Protein AF-A0A968GLJ9-F1 (afdb_monomer_lite)

Foldseek 3Di:
DDPVVVVVVVVVQVCQQQLVVADQVLLQVLQQVVQCVLFVPPQQAKHQPADPFGFPDWDRGGFFIKTKTKIATGDDPDRDPVRIDIWIWTQGSVRDIDGDDGD

Radius of gyration: 17.45 Å; chains: 1; bounding box: 43×20×57 Å

Secondary structure (DSSP, 8-state):
--HHHHHHHHHHHHHHHH-TT--HHHHHHHHHHHHHHHHTT-TT-EES-STT-EEEEEEEETTEEEEEEEEEESS-SSSSTTS-EEEEEEEETTS-EES----

Sequence (103 aa):
MDKKWIYAIIIIIGLLAWSPWLTQTFAKNRTVAEFNKSWEYVADGCGTYCNGCGAISSRRVPFGFLVTLEYGCGMIPEDTPEYHERGIAFISIFGTVHGLPKP

pLDDT: mean 93.5, std 5.16, range [64.31, 98.38]

Structure (mmCIF, N/CA/C/O backbone):
data_AF-A0A968GLJ9-F1
#
_entry.id   AF-A0A968GLJ9-F1
#
loop_
_atom_site.group_PDB
_atom_site.id
_atom_site.type_symbol
_atom_site.label_atom_id
_atom_site.label_alt_id
_atom_site.label_comp_id
_atom_site.label_asym_id
_atom_site.label_entity_id
_atom_site.label_seq_id
_atom_site.pdbx_PDB_ins_code
_atom_site.Cartn_x
_atom_site.Cartn_y
_atom_site.Cartn_z
_atom_site.occupancy
_atom_site.B_iso_or_equiv
_atom_site.auth_seq_id
_atom_site.auth_comp_id
_atom_site.auth_asym_id
_atom_site.auth_atom_id
_atom_site.pdbx_PDB_model_num
ATOM 1 N N . MET A 1 1 ? -19.636 -7.461 34.126 1.00 64.31 1 MET A N 1
ATOM 2 C CA . MET A 1 1 ? -19.110 -6.409 33.231 1.00 64.31 1 MET A CA 1
ATOM 3 C C . MET A 1 1 ? -20.238 -5.426 32.976 1.00 64.31 1 MET A C 1
ATOM 5 O O . MET A 1 1 ? -21.263 -5.842 32.447 1.00 64.31 1 MET A O 1
ATOM 9 N N . ASP A 1 2 ? -20.122 -4.180 33.439 1.00 88.94 2 ASP A N 1
ATOM 10 C CA . ASP A 1 2 ? -21.221 -3.214 33.322 1.00 88.94 2 ASP A CA 1
ATOM 11 C C . ASP A 1 2 ? -21.573 -2.944 31.859 1.00 88.94 2 ASP A C 1
ATOM 13 O O . ASP A 1 2 ? -20.690 -2.867 31.004 1.00 88.94 2 ASP A O 1
ATOM 17 N N . LYS A 1 3 ? -22.861 -2.723 31.569 1.00 90.25 3 LYS A N 1
ATOM 18 C CA . LYS A 1 3 ? -23.347 -2.410 30.210 1.00 90.25 3 LYS A CA 1
ATOM 19 C C . LYS A 1 3 ? -22.584 -1.244 29.560 1.00 90.25 3 LYS A C 1
ATOM 21 O O . LYS A 1 3 ? -22.397 -1.237 28.350 1.00 90.25 3 LYS A O 1
ATOM 26 N N . LYS A 1 4 ? -22.082 -0.297 30.363 1.00 92.56 4 LYS A N 1
ATOM 27 C CA . LYS A 1 4 ? -21.248 0.830 29.910 1.00 92.56 4 LYS A CA 1
ATOM 28 C C . LYS A 1 4 ? -19.956 0.375 29.218 1.00 92.56 4 LYS A C 1
ATOM 30 O O . LYS A 1 4 ? -19.595 0.939 28.191 1.00 92.56 4 LYS A O 1
ATOM 35 N N . TRP A 1 5 ? -19.305 -0.672 29.727 1.00 94.31 5 TRP A N 1
ATOM 36 C CA . TRP A 1 5 ? -18.094 -1.234 29.121 1.00 94.31 5 TRP A CA 1
ATOM 37 C C . TRP A 1 5 ? -18.383 -1.922 27.791 1.00 94.31 5 TRP A C 1
ATOM 39 O O . TRP A 1 5 ? -17.607 -1.783 26.853 1.00 94.31 5 TRP A O 1
ATOM 49 N N . ILE A 1 6 ? -19.527 -2.601 27.680 1.00 94.12 6 ILE A N 1
ATOM 50 C CA . ILE A 1 6 ? -19.955 -3.229 26.424 1.00 94.12 6 ILE A CA 1
ATOM 51 C C . ILE A 1 6 ? -20.128 -2.165 25.333 1.00 94.12 6 ILE A C 1
ATOM 53 O O . ILE A 1 6 ? -19.581 -2.315 24.243 1.00 94.12 6 ILE A O 1
ATOM 57 N N . TYR A 1 7 ? -20.817 -1.059 25.633 1.00 96.00 7 TYR A N 1
ATOM 58 C CA . TYR A 1 7 ? -20.973 0.035 24.669 1.00 96.00 7 TYR A CA 1
ATOM 59 C C . TYR A 1 7 ? -19.635 0.675 24.290 1.00 96.00 7 TYR A C 1
ATOM 61 O O . TYR A 1 7 ? -19.392 0.909 23.109 1.00 96.00 7 TYR A O 1
ATOM 69 N N . ALA A 1 8 ? -18.743 0.900 25.259 1.00 95.94 8 ALA A N 1
ATOM 70 C CA . ALA A 1 8 ? -17.413 1.436 24.981 1.00 95.94 8 ALA A CA 1
ATOM 71 C C . ALA A 1 8 ? -16.613 0.527 24.030 1.00 95.94 8 ALA A C 1
ATOM 73 O O . ALA A 1 8 ? -16.037 1.011 23.057 1.00 95.94 8 ALA A O 1
ATOM 74 N N . ILE A 1 9 ? -16.635 -0.791 24.256 1.00 96.00 9 ILE A N 1
ATOM 75 C CA . ILE A 1 9 ? -15.952 -1.771 23.400 1.00 96.00 9 ILE A CA 1
ATOM 76 C C . ILE A 1 9 ? -16.522 -1.754 21.978 1.00 96.00 9 ILE A C 1
ATOM 78 O O . ILE A 1 9 ? -15.756 -1.729 21.017 1.00 96.00 9 ILE A O 1
ATOM 82 N N . ILE A 1 10 ? -17.849 -1.713 21.826 1.00 96.19 10 ILE A N 1
ATOM 83 C CA . ILE A 1 10 ? -18.498 -1.667 20.506 1.00 96.19 10 ILE A CA 1
ATOM 84 C C . ILE A 1 10 ? -18.084 -0.408 19.734 1.00 96.19 10 ILE A C 1
ATOM 86 O O . ILE A 1 10 ? -17.755 -0.496 18.551 1.00 96.19 10 ILE A O 1
ATOM 90 N N . ILE A 1 11 ? -18.046 0.752 20.398 1.00 95.88 11 ILE A N 1
ATOM 91 C CA . ILE A 1 11 ? -17.624 2.015 19.774 1.00 95.88 11 ILE A CA 1
ATOM 92 C C . ILE A 1 11 ? -16.159 1.935 19.334 1.00 95.88 11 ILE A C 1
ATOM 94 O O . ILE A 1 11 ? -15.840 2.310 18.206 1.00 95.88 11 ILE A O 1
ATOM 98 N N . ILE A 1 12 ? -15.274 1.408 20.186 1.00 95.75 12 ILE A N 1
ATOM 99 C CA . ILE A 1 12 ? -13.853 1.242 19.856 1.00 95.75 12 ILE A CA 1
ATOM 100 C C . ILE A 1 12 ? -13.688 0.315 18.649 1.00 95.75 12 ILE A C 1
ATOM 102 O O . ILE A 1 12 ? -12.997 0.676 17.701 1.00 95.75 12 ILE A O 1
ATOM 106 N N . ILE A 1 13 ? -14.359 -0.839 18.633 1.00 95.69 13 ILE A N 1
ATOM 107 C CA . ILE A 1 13 ? -14.301 -1.772 17.499 1.00 95.69 13 ILE A CA 1
ATOM 108 C C . ILE A 1 13 ? -14.818 -1.105 16.222 1.00 95.69 13 ILE A C 1
ATOM 110 O O . ILE A 1 13 ? -14.202 -1.261 15.172 1.00 95.69 13 ILE A O 1
ATOM 114 N N . GLY A 1 14 ? -15.897 -0.322 16.302 1.00 96.12 14 GLY A N 1
ATOM 115 C CA . GLY A 1 14 ? -16.418 0.435 15.163 1.00 96.12 14 GLY A CA 1
ATOM 116 C C . GLY A 1 14 ? -15.412 1.451 14.612 1.00 96.12 14 GLY A C 1
ATOM 117 O O . GLY A 1 14 ? -15.197 1.514 13.401 1.00 96.12 14 GLY A O 1
ATOM 118 N N . LEU A 1 15 ? -14.741 2.202 15.492 1.00 95.12 15 LEU A N 1
ATOM 119 C CA . LEU A 1 15 ? -13.697 3.157 15.104 1.00 95.12 15 LEU A CA 1
ATOM 120 C C . LEU A 1 15 ? -12.487 2.461 14.474 1.00 95.12 15 LEU A C 1
ATOM 122 O O . LEU A 1 15 ? -11.978 2.934 13.458 1.00 95.12 15 LEU A O 1
ATOM 126 N N . LEU A 1 16 ? -12.054 1.330 15.037 1.00 94.62 16 LEU A N 1
ATOM 127 C CA . LEU A 1 16 ? -10.968 0.524 14.479 1.00 94.62 16 LEU A CA 1
ATOM 128 C C . LEU A 1 16 ? -11.352 -0.054 13.111 1.00 94.62 16 LEU A C 1
ATOM 130 O O . LEU A 1 16 ? -10.581 0.054 12.163 1.00 94.62 16 LEU A O 1
ATOM 134 N N . ALA A 1 17 ? -12.552 -0.617 12.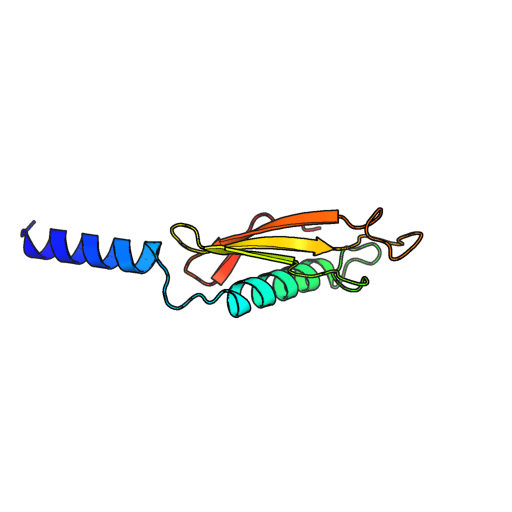979 1.00 94.69 17 ALA A N 1
ATOM 135 C CA . ALA A 1 17 ? -13.023 -1.203 11.730 1.00 94.69 17 ALA A CA 1
ATOM 136 C C . ALA A 1 17 ? -13.122 -0.162 10.606 1.00 94.69 17 ALA A C 1
ATOM 138 O O . ALA A 1 17 ? -12.790 -0.471 9.464 1.00 94.69 17 ALA A O 1
ATOM 139 N N . TRP A 1 18 ? -13.542 1.070 10.916 1.00 94.19 18 TRP A N 1
ATOM 140 C CA . TRP A 1 18 ? -13.612 2.149 9.929 1.00 94.19 18 TRP A CA 1
ATOM 141 C C . TRP A 1 18 ? -12.252 2.796 9.641 1.00 94.19 18 TRP A C 1
ATOM 143 O O . TRP A 1 18 ? -12.010 3.243 8.518 1.00 94.19 18 TRP A O 1
ATOM 153 N N . SER A 1 19 ? -11.353 2.830 10.629 1.00 93.44 19 SER A N 1
ATOM 154 C CA . SER A 1 19 ? -10.014 3.431 10.545 1.00 93.44 19 SER A CA 1
ATOM 155 C C . SER A 1 19 ? -10.016 4.847 9.935 1.00 93.44 19 SER A C 1
ATOM 157 O O . SER A 1 19 ? -9.401 5.083 8.895 1.00 93.44 19 SER A O 1
ATOM 159 N N . PRO A 1 20 ? -10.728 5.824 10.535 1.00 92.56 20 PRO A N 1
ATOM 160 C CA . PRO A 1 20 ? -10.938 7.150 9.941 1.00 92.56 20 PRO A CA 1
ATOM 161 C C . PRO A 1 20 ? -9.649 7.926 9.642 1.00 92.56 20 PRO A C 1
ATOM 163 O O . PRO A 1 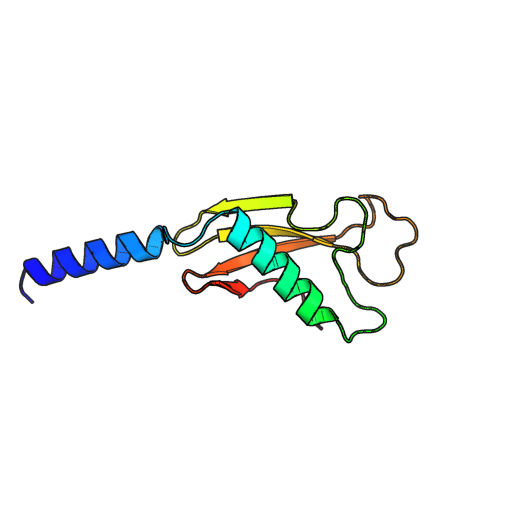20 ? -9.655 8.785 8.764 1.00 92.56 20 PRO A O 1
ATOM 166 N N . TRP A 1 21 ? -8.549 7.615 10.329 1.00 93.56 21 TRP A N 1
ATOM 167 C CA . TRP A 1 21 ? -7.237 8.222 10.092 1.00 93.56 21 TRP A CA 1
ATOM 168 C C . TRP A 1 21 ? -6.530 7.700 8.828 1.00 93.56 21 TRP A C 1
ATOM 170 O O . TRP A 1 21 ? -5.576 8.326 8.371 1.00 93.56 21 TRP A O 1
ATOM 180 N N . LEU A 1 22 ? -6.979 6.588 8.233 1.00 95.06 22 LEU A N 1
ATOM 181 C CA . LEU A 1 22 ? -6.442 6.078 6.969 1.00 95.06 22 LEU A CA 1
ATOM 182 C C . LEU A 1 22 ? -7.199 6.674 5.781 1.00 95.06 22 LEU A C 1
ATOM 184 O O . LEU A 1 22 ? -8.377 6.383 5.546 1.00 95.06 22 LEU A O 1
ATOM 188 N N . THR A 1 23 ? -6.506 7.491 4.992 1.00 96.06 23 THR A N 1
ATOM 189 C CA . THR A 1 23 ? -7.030 8.049 3.740 1.00 96.06 23 THR A CA 1
ATOM 190 C C . THR A 1 23 ? -6.640 7.182 2.542 1.00 96.06 23 THR A C 1
ATOM 192 O O . THR A 1 23 ? -5.661 6.435 2.590 1.00 96.06 23 THR A O 1
ATOM 195 N N . GLN A 1 24 ? -7.386 7.298 1.436 1.00 96.12 24 GLN A N 1
ATOM 196 C CA . GLN A 1 24 ? -7.049 6.608 0.183 1.00 96.12 24 GLN A CA 1
ATOM 197 C C . GLN A 1 24 ? -5.645 6.986 -0.305 1.00 96.12 24 GLN A C 1
ATOM 199 O O . GLN A 1 24 ? -4.842 6.109 -0.612 1.00 96.12 24 GLN A O 1
ATOM 204 N N . THR A 1 25 ? -5.323 8.282 -0.308 1.00 96.44 25 THR A N 1
ATOM 205 C CA . THR A 1 25 ? -4.006 8.794 -0.711 1.00 96.44 25 THR A CA 1
ATOM 206 C C . THR A 1 25 ? -2.889 8.240 0.166 1.00 96.44 25 THR A C 1
ATOM 208 O O . THR A 1 25 ? -1.867 7.803 -0.355 1.00 96.44 25 THR A O 1
ATOM 211 N N . PHE A 1 26 ? -3.093 8.189 1.488 1.00 96.56 26 PHE A N 1
ATOM 212 C CA . PHE A 1 26 ? -2.122 7.585 2.397 1.00 96.56 26 PHE A CA 1
ATOM 213 C C . PHE A 1 26 ? -1.898 6.105 2.069 1.00 96.56 26 PHE A C 1
ATOM 215 O O . PHE A 1 26 ? -0.753 5.690 1.913 1.00 96.56 26 PHE A O 1
ATOM 222 N N . ALA A 1 27 ? -2.969 5.319 1.909 1.00 97.38 27 ALA A N 1
ATOM 223 C CA . ALA A 1 27 ? -2.865 3.892 1.606 1.00 97.38 27 ALA A CA 1
ATOM 224 C C . ALA A 1 27 ? -2.120 3.637 0.284 1.00 97.38 27 ALA A C 1
ATOM 226 O O . ALA A 1 27 ? -1.226 2.792 0.234 1.00 97.38 27 ALA A O 1
ATOM 227 N N . LYS A 1 28 ? -2.437 4.404 -0.766 1.00 97.88 28 LYS A N 1
ATOM 228 C CA . LYS A 1 28 ? -1.758 4.332 -2.066 1.00 97.88 28 LYS A CA 1
ATOM 229 C C . LYS A 1 28 ? -0.265 4.649 -1.951 1.00 97.88 28 LYS A C 1
ATOM 231 O O . LYS A 1 28 ? 0.561 3.818 -2.319 1.00 97.88 28 LYS A O 1
ATOM 236 N N . ASN A 1 29 ? 0.078 5.801 -1.372 1.00 97.38 29 ASN A N 1
ATOM 237 C CA . ASN A 1 29 ? 1.469 6.241 -1.230 1.00 97.38 29 ASN A CA 1
ATOM 238 C C . ASN A 1 29 ? 2.281 5.276 -0.362 1.00 97.38 29 ASN A C 1
ATOM 240 O O . ASN A 1 29 ? 3.417 4.946 -0.692 1.00 97.38 29 ASN A O 1
ATOM 244 N N . ARG A 1 30 ? 1.683 4.784 0.730 1.00 97.62 30 ARG A N 1
ATOM 245 C CA . ARG A 1 30 ? 2.320 3.823 1.633 1.00 97.62 30 ARG A CA 1
ATOM 246 C C . ARG A 1 30 ? 2.616 2.498 0.935 1.00 97.62 30 ARG A C 1
ATOM 248 O O . ARG A 1 30 ? 3.688 1.944 1.149 1.00 97.62 30 ARG A O 1
ATOM 255 N N . THR A 1 31 ? 1.696 2.025 0.093 1.00 97.81 31 THR A N 1
ATOM 256 C CA . THR A 1 31 ? 1.861 0.791 -0.692 1.00 97.81 31 THR A CA 1
ATOM 257 C C . THR A 1 31 ? 3.027 0.903 -1.665 1.00 97.81 31 THR A C 1
ATOM 259 O O . THR A 1 31 ? 3.903 0.047 -1.654 1.00 97.81 31 THR A O 1
ATOM 262 N N . VAL A 1 32 ? 3.072 1.980 -2.457 1.00 97.81 32 VAL A N 1
ATOM 263 C CA . VAL A 1 32 ? 4.156 2.227 -3.423 1.00 97.81 32 VAL A CA 1
ATOM 264 C C . VAL A 1 32 ? 5.506 2.342 -2.713 1.00 97.81 32 VAL A C 1
ATOM 266 O O . VAL A 1 32 ? 6.473 1.701 -3.115 1.00 97.81 32 VAL A O 1
ATOM 269 N N . ALA A 1 33 ? 5.567 3.119 -1.628 1.00 97.38 33 ALA A N 1
ATOM 270 C CA . ALA A 1 33 ? 6.802 3.332 -0.882 1.00 97.38 33 ALA A CA 1
ATOM 271 C C . ALA A 1 33 ? 7.355 2.032 -0.279 1.00 97.38 33 ALA A C 1
ATOM 273 O O . ALA A 1 33 ? 8.541 1.754 -0.413 1.00 97.38 33 ALA A O 1
ATOM 274 N N . GLU A 1 34 ? 6.509 1.226 0.369 1.00 97.12 34 GLU A N 1
ATOM 275 C CA . GLU A 1 34 ? 6.939 -0.052 0.950 1.00 97.12 34 GLU A CA 1
ATOM 276 C C . GLU A 1 34 ? 7.319 -1.081 -0.119 1.00 97.12 34 GLU A C 1
ATOM 278 O O . GLU A 1 34 ? 8.259 -1.847 0.091 1.00 97.12 34 GLU A O 1
ATOM 283 N N . PHE A 1 35 ? 6.635 -1.086 -1.267 1.00 97.31 35 PHE A N 1
ATOM 284 C CA . PHE A 1 35 ? 6.992 -1.955 -2.385 1.00 97.31 35 PHE A CA 1
ATOM 285 C C . PHE A 1 35 ? 8.379 -1.625 -2.932 1.00 97.31 35 PHE A C 1
ATOM 287 O O . PHE A 1 35 ? 9.265 -2.472 -2.879 1.00 97.31 35 PHE A O 1
ATOM 294 N N . ASN A 1 36 ? 8.596 -0.381 -3.369 1.00 96.56 36 ASN A N 1
ATOM 295 C CA . ASN A 1 36 ? 9.875 0.034 -3.949 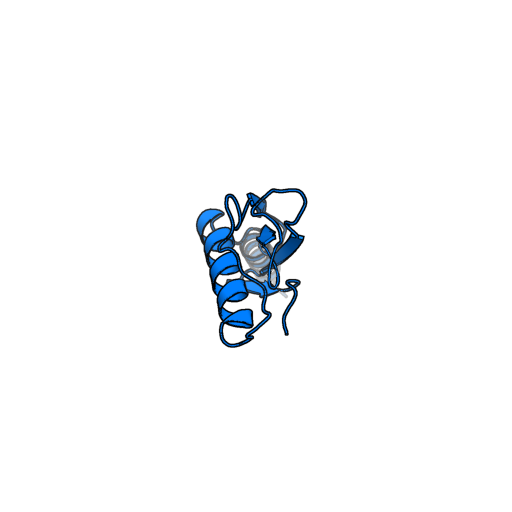1.00 96.56 36 ASN A CA 1
ATOM 296 C C . ASN A 1 36 ? 11.022 -0.126 -2.944 1.00 96.56 36 ASN A C 1
ATOM 298 O O . ASN A 1 36 ? 12.095 -0.593 -3.305 1.00 96.56 36 ASN A O 1
ATOM 302 N N . LYS A 1 37 ? 10.777 0.165 -1.660 1.00 96.00 37 LYS A N 1
ATOM 303 C CA . LYS A 1 37 ? 11.754 -0.072 -0.592 1.00 96.00 37 LYS A CA 1
ATOM 304 C C . LYS A 1 37 ? 12.116 -1.553 -0.432 1.00 96.00 37 LYS A C 1
ATOM 306 O O . LYS A 1 37 ? 13.259 -1.868 -0.124 1.00 96.00 37 LYS A O 1
ATOM 311 N N . SER A 1 38 ? 11.160 -2.466 -0.615 1.00 95.56 38 SER A N 1
ATOM 312 C CA . SER A 1 38 ? 11.416 -3.910 -0.490 1.00 95.56 38 SER A CA 1
ATOM 313 C C . SER A 1 38 ? 12.326 -4.441 -1.604 1.00 95.56 38 SER A C 1
ATOM 315 O O . SER A 1 38 ? 12.992 -5.449 -1.398 1.00 95.56 38 SER A O 1
ATOM 317 N N . TRP A 1 39 ? 12.375 -3.758 -2.750 1.00 95.25 39 TRP A N 1
ATOM 318 C CA . TRP A 1 39 ? 13.130 -4.166 -3.938 1.00 95.25 39 TRP A CA 1
ATOM 319 C C . TRP A 1 39 ? 14.340 -3.267 -4.252 1.00 95.25 39 TRP A C 1
ATOM 321 O O . TRP A 1 39 ? 15.081 -3.562 -5.183 1.00 95.25 39 TRP A O 1
ATOM 331 N N . GLU A 1 40 ? 14.588 -2.217 -3.459 1.00 93.62 40 GLU A N 1
ATOM 332 C CA . GLU A 1 40 ? 15.610 -1.176 -3.698 1.00 93.62 40 GLU A CA 1
ATOM 333 C C . GLU A 1 40 ? 17.022 -1.729 -3.966 1.00 93.62 40 GLU A C 1
ATOM 335 O O . GLU A 1 40 ? 17.778 -1.152 -4.743 1.00 93.62 40 GLU A O 1
ATOM 340 N N . TYR A 1 41 ? 17.373 -2.858 -3.345 1.00 92.75 41 TYR A N 1
ATOM 341 C CA . TYR A 1 41 ? 18.710 -3.458 -3.430 1.00 92.75 41 TYR A CA 1
ATOM 342 C C . TYR A 1 41 ? 18.765 -4.738 -4.277 1.00 92.75 41 TYR A C 1
ATOM 344 O O . TYR A 1 41 ? 19.767 -5.453 -4.243 1.00 92.75 41 TYR A O 1
ATOM 352 N N . VAL A 1 42 ? 17.705 -5.048 -5.027 1.00 92.62 42 VAL A N 1
ATOM 353 C CA . VAL A 1 42 ? 17.629 -6.239 -5.882 1.00 92.62 42 VAL A CA 1
ATOM 354 C C . VAL A 1 42 ? 17.882 -5.828 -7.332 1.00 92.62 42 VAL A C 1
ATOM 356 O O . VAL A 1 42 ? 17.094 -5.091 -7.914 1.00 92.62 42 VAL A O 1
ATOM 359 N N . ALA A 1 43 ? 18.986 -6.305 -7.915 1.00 85.81 43 ALA A N 1
ATOM 360 C CA . ALA A 1 43 ? 19.440 -5.880 -9.245 1.00 85.81 43 ALA A CA 1
ATOM 361 C C . ALA A 1 43 ? 18.450 -6.208 -10.380 1.00 85.81 43 ALA A C 1
ATOM 363 O O . ALA A 1 43 ? 18.271 -5.393 -11.277 1.00 85.81 43 ALA A O 1
ATOM 364 N N . ASP A 1 44 ? 17.798 -7.372 -10.318 1.00 87.44 44 ASP A N 1
ATOM 365 C CA . ASP A 1 44 ? 16.718 -7.789 -11.230 1.00 87.44 44 ASP A CA 1
ATOM 366 C C . ASP A 1 44 ? 15.369 -7.737 -10.491 1.00 87.44 44 ASP A C 1
ATOM 368 O O . ASP A 1 44 ? 14.609 -8.701 -10.423 1.00 87.44 44 ASP A O 1
ATOM 372 N N . GLY A 1 45 ? 15.159 -6.631 -9.775 1.00 90.50 45 GLY A N 1
ATOM 373 C CA . GLY A 1 45 ? 14.030 -6.446 -8.875 1.00 90.50 45 GLY A CA 1
ATOM 374 C C . GLY A 1 45 ? 12.767 -5.937 -9.561 1.00 90.50 45 GLY A C 1
ATOM 375 O O . GLY A 1 45 ? 12.741 -5.633 -10.753 1.00 90.50 45 GLY A O 1
ATOM 376 N N . CYS A 1 46 ? 11.710 -5.807 -8.765 1.00 94.00 46 CYS A N 1
ATOM 377 C CA . CYS A 1 46 ? 10.453 -5.209 -9.191 1.00 94.00 46 CYS A CA 1
ATOM 378 C C . CYS A 1 46 ? 10.332 -3.754 -8.729 1.00 94.00 46 CYS A C 1
ATOM 380 O O . CYS A 1 46 ? 10.840 -3.373 -7.677 1.00 94.00 46 CYS A O 1
ATOM 382 N N . GLY A 1 47 ? 9.616 -2.927 -9.486 1.00 93.81 47 GLY A N 1
ATOM 383 C CA . GLY A 1 47 ? 9.424 -1.523 -9.147 1.00 93.81 47 GLY A CA 1
ATOM 384 C C . GLY A 1 47 ? 8.254 -0.875 -9.871 1.00 93.81 47 GLY A C 1
ATOM 385 O O . GLY A 1 47 ? 7.699 -1.407 -10.829 1.00 93.81 47 GLY A O 1
ATOM 386 N N . THR A 1 48 ? 7.871 0.313 -9.411 1.00 94.38 48 THR A N 1
ATOM 387 C CA . THR A 1 48 ? 6.773 1.093 -10.006 1.00 94.38 48 THR A CA 1
ATOM 388 C C . THR A 1 48 ? 7.268 2.174 -10.974 1.00 94.38 48 THR A C 1
ATOM 390 O O . THR A 1 48 ? 6.629 3.216 -11.089 1.00 94.38 48 THR A O 1
ATOM 393 N N . TYR A 1 49 ? 8.432 1.986 -11.606 1.00 88.31 49 TYR A N 1
ATOM 394 C CA . TYR A 1 49 ? 9.086 2.993 -12.461 1.00 88.31 49 TYR A CA 1
ATOM 395 C C . TYR A 1 49 ? 8.671 2.923 -13.945 1.00 88.31 49 TYR A C 1
ATOM 397 O O . TYR A 1 49 ? 9.289 3.578 -14.777 1.00 88.31 49 TYR A O 1
ATOM 405 N N . CYS A 1 50 ? 7.634 2.145 -14.260 1.00 86.19 50 CYS A N 1
ATOM 406 C CA . CYS A 1 50 ? 7.017 2.012 -15.583 1.00 86.19 50 CYS A CA 1
ATOM 407 C C . CYS A 1 50 ? 5.862 3.008 -15.802 1.00 86.19 50 CYS A C 1
ATOM 409 O O . CYS A 1 50 ? 5.306 3.579 -14.855 1.00 86.19 50 CYS A O 1
ATOM 411 N N . ASN A 1 51 ? 5.486 3.234 -17.057 1.00 87.62 51 ASN A N 1
ATOM 412 C CA . ASN A 1 51 ? 4.476 4.204 -17.457 1.00 87.62 51 ASN A CA 1
ATOM 413 C C . ASN A 1 51 ? 3.070 3.768 -17.021 1.00 87.62 51 ASN A C 1
ATOM 415 O O . ASN A 1 51 ? 2.491 2.820 -17.539 1.00 87.62 51 ASN A O 1
ATOM 419 N N . GLY A 1 52 ? 2.488 4.492 -16.064 1.00 86.81 52 GLY A N 1
ATOM 420 C CA . GLY A 1 52 ? 1.185 4.146 -15.485 1.00 86.81 52 GLY A CA 1
ATOM 421 C C . GLY A 1 52 ? 1.259 3.161 -14.313 1.00 86.81 52 GLY A C 1
ATOM 422 O O . GLY A 1 52 ? 0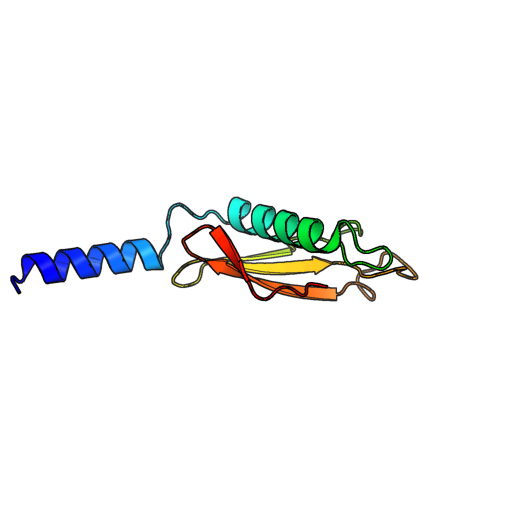.231 2.890 -13.691 1.00 86.81 52 GLY A O 1
ATOM 423 N N . CYS A 1 53 ? 2.460 2.704 -13.947 1.00 92.75 53 CYS A N 1
ATOM 424 C CA . CYS A 1 53 ? 2.679 1.892 -12.757 1.00 92.75 53 CYS A CA 1
ATOM 425 C C . CYS A 1 53 ? 2.509 2.689 -11.457 1.00 92.75 53 CYS A C 1
ATOM 427 O O . CYS A 1 53 ? 2.586 3.918 -11.405 1.00 92.75 53 CYS A O 1
ATOM 429 N N . GLY A 1 54 ? 2.264 1.962 -10.369 1.00 95.62 54 GLY A N 1
ATOM 430 C CA . GLY A 1 54 ? 1.931 2.504 -9.059 1.00 95.62 54 GLY A CA 1
ATOM 431 C C . GLY A 1 54 ? 0.544 2.067 -8.592 1.00 95.62 54 GLY A C 1
ATOM 432 O O . GLY A 1 54 ? 0.006 1.036 -8.990 1.00 95.62 54 GLY A O 1
ATOM 433 N N . ALA A 1 55 ? -0.041 2.825 -7.665 1.00 96.88 55 ALA A N 1
ATOM 434 C CA . ALA A 1 55 ? -1.302 2.448 -7.031 1.00 96.88 55 ALA A CA 1
ATOM 435 C C . ALA A 1 55 ? -2.527 2.831 -7.885 1.00 96.88 55 ALA A C 1
ATOM 437 O O . ALA A 1 55 ? -3.117 3.911 -7.727 1.00 96.88 55 ALA A O 1
ATOM 438 N N . ILE A 1 56 ? -2.954 1.910 -8.749 1.00 95.94 56 ILE A N 1
ATOM 439 C CA . ILE A 1 56 ? -4.047 2.121 -9.708 1.00 95.94 56 ILE A CA 1
ATOM 440 C C . ILE A 1 56 ? -5.432 2.180 -9.046 1.00 95.94 56 ILE A C 1
ATOM 442 O O . ILE A 1 56 ? -6.297 2.943 -9.474 1.00 95.94 56 ILE A O 1
ATOM 446 N N . SER A 1 57 ? -5.656 1.464 -7.939 1.00 96.69 57 SER A N 1
ATOM 447 C CA . SER A 1 57 ? -6.936 1.508 -7.218 1.00 96.69 57 SER A CA 1
ATOM 448 C C . SER A 1 57 ? -6.767 1.337 -5.711 1.00 96.69 57 SER A C 1
ATOM 450 O O . SER A 1 57 ? -5.774 0.793 -5.232 1.00 96.69 57 SER A O 1
ATOM 452 N N . SER A 1 58 ? -7.741 1.824 -4.942 1.00 97.06 58 SER A N 1
ATOM 453 C CA . SER A 1 58 ? -7.795 1.624 -3.494 1.00 97.06 58 SER A CA 1
ATOM 454 C C . SER A 1 58 ? -9.240 1.540 -3.025 1.00 97.06 58 SER A C 1
ATOM 456 O O . SER A 1 58 ? -10.043 2.404 -3.377 1.00 97.06 58 SER A O 1
ATOM 458 N N . ARG A 1 59 ? -9.563 0.558 -2.185 1.00 97.06 59 ARG A N 1
ATOM 459 C CA . ARG A 1 59 ? -10.880 0.421 -1.552 1.00 97.06 59 ARG A CA 1
ATOM 460 C C . ARG A 1 59 ? -10.742 0.257 -0.046 1.00 97.06 59 ARG A C 1
ATOM 462 O O . ARG A 1 59 ? -9.859 -0.461 0.422 1.00 97.06 59 ARG A O 1
ATOM 469 N N . ARG A 1 60 ? -11.624 0.912 0.709 1.00 96.69 60 ARG A N 1
ATOM 470 C CA . ARG A 1 60 ? -11.702 0.737 2.163 1.00 96.69 60 ARG A CA 1
ATOM 471 C C . ARG A 1 60 ? -12.318 -0.625 2.478 1.00 96.69 60 ARG A C 1
ATOM 473 O O . ARG A 1 60 ? -13.272 -1.037 1.822 1.00 96.69 60 ARG A O 1
ATOM 480 N N . VAL A 1 61 ? -11.776 -1.298 3.482 1.00 97.00 61 VAL A N 1
ATOM 481 C CA . VAL A 1 61 ? -12.279 -2.564 4.029 1.00 97.00 61 VAL A CA 1
ATOM 482 C C . VAL A 1 61 ? -12.301 -2.474 5.556 1.00 97.00 61 VAL A C 1
ATOM 484 O O . VAL A 1 61 ? -11.652 -1.583 6.111 1.00 97.00 61 VAL A O 1
ATOM 487 N N . PRO A 1 62 ? -13.024 -3.361 6.264 1.00 96.31 62 PRO A N 1
ATOM 488 C CA . PRO A 1 62 ? -12.898 -3.436 7.709 1.00 96.31 62 PRO A CA 1
ATOM 489 C C . PRO A 1 62 ? -11.429 -3.574 8.100 1.00 96.31 62 PRO A C 1
ATOM 491 O O . PRO A 1 62 ? -10.716 -4.424 7.568 1.00 96.31 62 PRO A O 1
ATOM 494 N N . PHE A 1 63 ? -10.994 -2.720 9.020 1.00 96.00 63 PHE A N 1
ATOM 495 C CA . PHE A 1 63 ? -9.633 -2.690 9.542 1.00 96.00 63 PHE A CA 1
ATOM 496 C C . PHE A 1 63 ? -8.551 -2.249 8.538 1.00 96.00 63 PHE A C 1
ATOM 498 O O . PHE A 1 63 ? -7.372 -2.556 8.742 1.00 96.00 63 PHE A O 1
ATOM 505 N N . GLY A 1 64 ? -8.915 -1.498 7.489 1.00 97.12 64 GLY A N 1
ATOM 506 C CA . GLY A 1 64 ? -7.931 -0.806 6.658 1.00 97.12 64 GLY A CA 1
ATOM 507 C C . GLY A 1 64 ? -8.310 -0.616 5.189 1.00 97.12 64 GLY A C 1
ATOM 508 O O . GLY A 1 64 ? -9.423 -0.208 4.853 1.00 97.12 64 GLY A O 1
ATOM 509 N N . PHE A 1 65 ? -7.352 -0.860 4.293 1.00 98.25 65 PHE A N 1
ATOM 510 C CA . PHE A 1 65 ? -7.505 -0.668 2.847 1.00 98.25 65 PHE A CA 1
ATOM 511 C C . PHE A 1 65 ? -6.949 -1.842 2.048 1.00 98.25 65 PHE A C 1
ATOM 513 O O . PHE A 1 65 ? -5.945 -2.439 2.419 1.00 98.25 65 PHE A O 1
ATOM 520 N N . LEU A 1 66 ? -7.573 -2.115 0.906 1.00 98.31 66 LEU A N 1
ATOM 521 C CA . LEU A 1 66 ? -6.973 -2.902 -0.163 1.00 98.31 66 LEU A CA 1
ATOM 522 C C . LEU A 1 66 ? -6.538 -1.959 -1.278 1.00 98.31 66 LEU A C 1
ATOM 524 O O . LEU A 1 66 ? -7.337 -1.141 -1.736 1.00 98.31 66 LEU A O 1
ATOM 528 N N . VAL A 1 67 ? -5.290 -2.076 -1.712 1.00 98.38 67 VAL A N 1
ATOM 529 C CA . VAL A 1 67 ? -4.706 -1.275 -2.790 1.00 98.38 67 VAL A CA 1
ATOM 530 C C . VAL A 1 67 ? -4.254 -2.213 -3.893 1.00 98.38 67 VAL A C 1
ATOM 532 O O . VAL A 1 67 ? -3.547 -3.178 -3.626 1.00 98.38 67 VAL A O 1
ATOM 535 N N . THR A 1 68 ? -4.672 -1.936 -5.125 1.00 97.94 68 THR A N 1
ATOM 536 C CA . THR A 1 68 ? -4.119 -2.626 -6.294 1.00 97.94 68 THR A CA 1
ATOM 537 C C . THR A 1 68 ? -2.922 -1.829 -6.779 1.00 97.94 68 THR A C 1
ATOM 539 O O . THR A 1 68 ? -3.048 -0.632 -7.054 1.00 97.94 68 THR A O 1
ATOM 542 N N . LEU A 1 69 ? -1.779 -2.495 -6.840 1.00 97.56 69 LEU A N 1
ATOM 543 C CA . LEU A 1 69 ? -0.513 -1.968 -7.311 1.00 97.56 69 LEU A CA 1
ATOM 544 C C . LEU A 1 69 ? -0.215 -2.579 -8.677 1.00 97.56 69 LEU A C 1
ATOM 546 O O . LEU A 1 69 ? -0.309 -3.793 -8.829 1.00 97.56 69 LEU A O 1
ATOM 550 N N . GLU A 1 70 ? 0.145 -1.743 -9.636 1.00 96.81 70 GLU A N 1
ATOM 551 C CA . GLU A 1 70 ? 0.721 -2.160 -10.910 1.00 96.81 70 GLU A CA 1
ATOM 552 C C . GLU A 1 70 ? 2.231 -1.887 -10.875 1.00 96.81 70 GLU A C 1
ATOM 554 O O . GLU A 1 70 ? 2.653 -0.828 -10.396 1.00 96.81 70 GLU A O 1
ATOM 559 N N . TYR A 1 71 ? 3.043 -2.850 -11.295 1.00 95.56 71 TYR A N 1
ATOM 560 C CA . TYR A 1 71 ? 4.503 -2.783 -11.219 1.00 95.56 71 TYR A CA 1
ATOM 561 C C . TYR A 1 71 ? 5.145 -3.578 -12.360 1.00 95.56 71 TYR A C 1
ATOM 563 O O . TYR A 1 71 ? 4.509 -4.441 -12.955 1.00 95.56 71 TYR A O 1
ATOM 571 N N . GLY A 1 72 ? 6.410 -3.299 -12.656 1.00 94.12 72 GLY A N 1
ATOM 572 C CA . GLY A 1 72 ? 7.223 -4.078 -13.589 1.00 94.12 72 GLY A CA 1
ATOM 573 C C . GLY A 1 72 ? 8.347 -4.796 -12.849 1.00 94.12 72 GLY A C 1
ATOM 574 O O . GLY A 1 72 ? 8.778 -4.322 -11.795 1.00 94.12 72 GLY A O 1
ATOM 575 N N . CYS A 1 73 ? 8.817 -5.921 -13.383 1.00 91.50 73 CYS A N 1
ATOM 576 C CA . CYS A 1 73 ? 9.940 -6.681 -12.830 1.00 91.50 73 CYS A CA 1
ATOM 577 C C . CYS A 1 73 ? 11.030 -6.900 -13.873 1.00 91.50 73 CYS A C 1
ATOM 579 O O . CYS A 1 73 ? 10.739 -7.185 -15.034 1.00 91.50 73 CYS A O 1
ATOM 581 N N . GLY A 1 74 ? 12.278 -6.799 -13.421 1.00 87.31 74 GLY A N 1
ATOM 582 C CA . GLY A 1 74 ? 13.461 -7.032 -14.232 1.00 87.31 74 GLY A CA 1
ATOM 583 C C . GLY A 1 74 ? 13.548 -6.151 -15.476 1.00 87.31 74 GLY A C 1
ATOM 584 O O . GLY A 1 74 ? 13.070 -5.013 -15.499 1.00 87.31 74 GLY A O 1
ATOM 585 N N . MET A 1 75 ? 14.184 -6.673 -16.525 1.00 83.12 75 MET A N 1
ATOM 586 C CA . MET A 1 75 ? 14.244 -5.998 -17.823 1.00 83.12 75 MET A CA 1
ATOM 587 C C . MET A 1 75 ? 12.990 -6.283 -18.652 1.00 83.12 75 MET A C 1
ATOM 589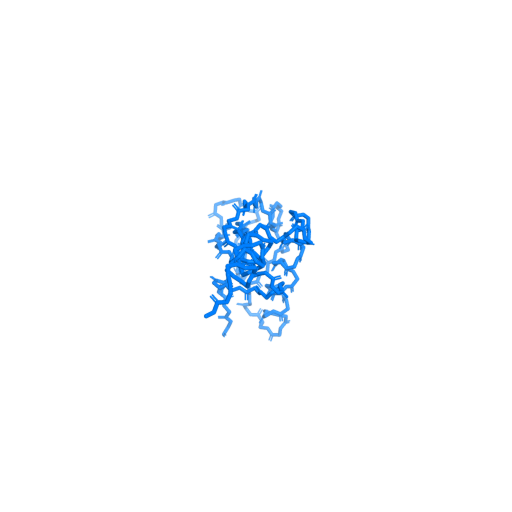 O O . MET A 1 75 ? 12.882 -7.308 -19.324 1.00 83.12 75 MET A O 1
ATOM 593 N N . ILE A 1 76 ? 12.053 -5.340 -18.615 1.00 81.00 76 ILE A N 1
ATOM 594 C CA . ILE A 1 76 ? 10.820 -5.380 -19.401 1.00 81.00 76 ILE A CA 1
ATOM 595 C C . ILE A 1 76 ? 11.150 -5.112 -20.886 1.00 81.00 76 ILE A C 1
ATOM 597 O O . ILE A 1 76 ? 11.871 -4.150 -21.162 1.00 81.00 76 ILE A O 1
ATOM 601 N N . PRO A 1 77 ? 10.650 -5.913 -21.853 1.00 79.44 77 PRO A N 1
ATOM 602 C CA . PRO A 1 77 ? 10.942 -5.709 -23.277 1.00 79.44 77 PRO A CA 1
ATOM 603 C C . PRO A 1 77 ? 10.425 -4.370 -23.812 1.00 79.44 77 PRO A C 1
ATOM 605 O O . PRO A 1 77 ? 11.055 -3.752 -24.669 1.00 79.44 77 PRO A O 1
ATOM 608 N N . GLU A 1 78 ? 9.275 -3.935 -23.297 1.00 85.06 78 GLU A N 1
ATOM 609 C CA . GLU A 1 78 ? 8.623 -2.673 -23.621 1.00 85.06 78 GLU A CA 1
ATOM 610 C C . GLU A 1 78 ? 7.816 -2.196 -22.404 1.00 85.06 78 GLU A C 1
ATOM 612 O O . GLU A 1 78 ? 7.246 -3.008 -21.676 1.00 85.06 78 GLU A O 1
ATOM 617 N N . ASP A 1 79 ? 7.755 -0.883 -22.183 1.00 83.75 79 ASP A N 1
ATOM 618 C CA . ASP A 1 79 ? 6.977 -0.264 -21.101 1.00 83.75 79 ASP A CA 1
ATOM 619 C C . ASP A 1 79 ? 5.498 -0.138 -21.510 1.00 83.75 79 ASP A C 1
ATOM 621 O O . ASP A 1 79 ? 4.982 0.952 -21.784 1.00 83.75 79 ASP A O 1
ATOM 625 N N . THR A 1 80 ? 4.842 -1.292 -21.664 1.00 86.44 80 THR A N 1
ATOM 626 C CA . THR A 1 80 ? 3.427 -1.404 -22.033 1.00 86.44 80 THR A CA 1
ATOM 627 C C . THR A 1 80 ? 2.644 -2.221 -21.004 1.00 86.44 80 THR A C 1
ATOM 629 O O . THR A 1 80 ? 3.191 -3.145 -20.396 1.00 86.44 80 THR A O 1
ATOM 632 N N . PRO A 1 81 ? 1.326 -1.964 -20.849 1.00 84.81 81 PRO A N 1
ATOM 633 C CA . PRO A 1 81 ? 0.486 -2.675 -19.879 1.00 84.81 81 PRO A CA 1
ATOM 634 C C . PRO A 1 81 ? 0.463 -4.204 -20.015 1.00 84.81 81 PRO A C 1
ATOM 636 O O . PRO A 1 81 ? 0.033 -4.881 -19.086 1.00 84.81 81 PRO A O 1
ATOM 639 N N . GLU A 1 82 ? 0.877 -4.751 -21.160 1.00 88.50 82 GLU A N 1
ATOM 640 C CA . GLU A 1 82 ? 0.982 -6.196 -21.396 1.00 88.50 82 GLU A CA 1
ATOM 641 C C . GLU A 1 82 ? 2.072 -6.851 -20.539 1.00 88.50 82 GLU A C 1
ATOM 643 O O . GLU A 1 82 ? 1.908 -7.991 -20.107 1.00 88.50 82 GLU A O 1
ATOM 648 N N . TYR A 1 83 ? 3.147 -6.118 -20.243 1.00 87.06 83 TYR A N 1
ATOM 649 C CA . TYR A 1 83 ? 4.271 -6.609 -19.446 1.00 87.06 83 TYR A CA 1
ATOM 650 C C . TYR A 1 83 ? 4.236 -6.133 -17.988 1.00 87.06 83 TYR A C 1
ATOM 652 O O . TYR A 1 83 ? 5.165 -6.395 -17.224 1.00 87.06 83 TYR A O 1
ATOM 660 N N . HIS A 1 84 ? 3.176 -5.429 -17.590 1.00 93.00 84 HIS A N 1
ATOM 661 C CA . HIS A 1 84 ? 2.988 -5.005 -16.210 1.00 93.00 84 HIS A CA 1
ATOM 662 C C . HIS A 1 84 ? 2.347 -6.118 -15.388 1.00 93.00 84 HIS A C 1
ATOM 664 O O . HIS A 1 84 ? 1.372 -6.756 -15.786 1.00 93.00 84 HIS A O 1
ATOM 670 N N . GLU A 1 85 ? 2.844 -6.292 -14.175 1.00 93.75 85 GLU A N 1
ATOM 671 C CA . GLU A 1 85 ? 2.251 -7.160 -13.178 1.00 93.75 85 GLU A CA 1
ATOM 672 C C . GLU A 1 85 ? 1.338 -6.385 -12.231 1.00 93.75 85 GLU A C 1
ATOM 674 O O . GLU A 1 85 ? 1.439 -5.167 -12.053 1.00 93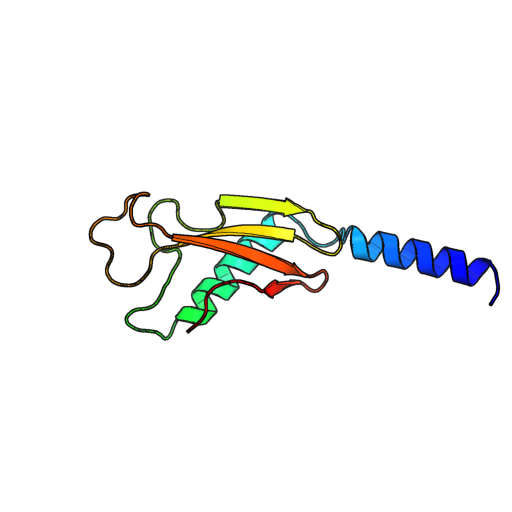.75 85 GLU A O 1
ATOM 679 N N . ARG A 1 86 ? 0.421 -7.114 -11.586 1.00 95.81 86 ARG A N 1
ATOM 680 C CA . ARG A 1 86 ? -0.509 -6.551 -10.608 1.00 95.81 86 ARG A CA 1
ATOM 681 C C . ARG A 1 86 ? -0.493 -7.336 -9.311 1.00 95.81 86 ARG A C 1
ATOM 683 O O . ARG A 1 86 ? -0.687 -8.547 -9.299 1.00 95.81 86 ARG A O 1
ATOM 690 N N . GLY A 1 87 ? -0.368 -6.608 -8.208 1.00 95.62 87 GLY A N 1
ATOM 691 C CA . GLY A 1 87 ? -0.454 -7.132 -6.850 1.00 95.62 87 GLY A CA 1
ATOM 692 C C . GLY A 1 87 ? -1.538 -6.428 -6.044 1.00 95.62 87 GLY A C 1
ATOM 693 O O . GLY A 1 87 ? -1.844 -5.256 -6.268 1.00 95.62 87 GLY A O 1
ATOM 694 N N . ILE A 1 88 ? -2.122 -7.132 -5.074 1.00 97.56 88 ILE A N 1
ATOM 695 C CA . ILE A 1 88 ? -3.068 -6.542 -4.122 1.00 97.56 88 ILE A CA 1
ATOM 696 C C . ILE A 1 88 ? -2.397 -6.468 -2.757 1.00 97.56 88 ILE A C 1
ATOM 698 O O . ILE A 1 88 ? -2.049 -7.486 -2.167 1.00 97.56 88 ILE A O 1
ATOM 702 N N . ALA A 1 89 ? -2.269 -5.255 -2.233 1.00 97.81 89 ALA A N 1
ATOM 703 C CA . ALA A 1 89 ? -1.773 -5.003 -0.895 1.00 97.81 89 ALA A CA 1
ATOM 704 C C . ALA A 1 89 ? -2.921 -4.785 0.090 1.00 97.81 89 ALA A C 1
ATOM 706 O O . ALA A 1 89 ? -3.882 -4.075 -0.213 1.00 97.81 89 ALA A O 1
ATOM 707 N N . PHE A 1 90 ? -2.780 -5.318 1.302 1.00 98.12 90 PHE A N 1
ATOM 708 C CA . PHE A 1 90 ? -3.599 -4.939 2.449 1.00 98.12 90 PHE A CA 1
ATOM 709 C C . PHE A 1 90 ? -2.831 -3.975 3.353 1.00 98.12 90 PHE A C 1
ATOM 711 O O . PHE A 1 90 ? -1.726 -4.278 3.800 1.00 98.12 90 PHE A O 1
ATOM 718 N N . ILE A 1 91 ? -3.433 -2.824 3.642 1.00 97.88 91 ILE A N 1
ATOM 719 C CA . ILE A 1 91 ? -2.917 -1.824 4.574 1.00 97.88 91 ILE A CA 1
ATOM 720 C C . ILE A 1 91 ? -3.749 -1.936 5.839 1.00 97.88 91 ILE A C 1
ATOM 722 O O . ILE A 1 91 ? -4.945 -1.653 5.797 1.00 97.88 91 ILE A O 1
ATOM 726 N N . SER A 1 92 ? -3.131 -2.333 6.949 1.00 97.50 92 SER A N 1
ATOM 727 C CA . SER A 1 92 ? -3.826 -2.468 8.232 1.00 97.50 92 SER A CA 1
ATOM 728 C C . SER A 1 92 ? -4.208 -1.115 8.830 1.00 97.50 92 SER A C 1
ATOM 730 O O . SER A 1 92 ? -3.651 -0.081 8.457 1.00 97.50 92 SER A O 1
ATOM 732 N N . ILE A 1 93 ? -5.063 -1.134 9.857 1.00 95.62 93 ILE A N 1
ATOM 733 C CA . ILE A 1 93 ? -5.385 0.025 10.707 1.00 95.62 93 ILE A CA 1
ATOM 734 C C . ILE A 1 93 ? -4.161 0.776 11.247 1.00 95.62 93 ILE A C 1
ATOM 736 O O . ILE A 1 93 ? -4.267 1.957 11.558 1.00 95.62 93 ILE A O 1
ATOM 740 N N . PHE A 1 94 ? -3.003 0.121 11.347 1.00 95.31 94 PHE A N 1
ATOM 741 C CA . PHE A 1 94 ? -1.760 0.716 11.843 1.00 95.31 94 PHE A CA 1
ATOM 742 C C . PHE A 1 94 ? -0.841 1.225 10.719 1.00 95.31 94 PHE A C 1
ATOM 744 O O . PHE A 1 94 ? 0.273 1.663 10.988 1.00 95.31 94 PHE A O 1
ATOM 751 N N . GLY A 1 95 ? -1.270 1.160 9.453 1.00 93.81 95 GLY A N 1
ATOM 752 C CA . GLY A 1 95 ? -0.486 1.621 8.302 1.00 93.81 95 GLY A CA 1
ATOM 753 C C . GLY A 1 95 ? 0.615 0.654 7.847 1.00 93.81 95 GLY A C 1
ATOM 754 O O . GLY A 1 95 ? 1.521 1.054 7.110 1.00 93.81 95 GLY A O 1
ATOM 755 N N . THR A 1 96 ? 0.555 -0.611 8.276 1.00 96.56 96 THR A N 1
ATOM 756 C CA . THR A 1 96 ? 1.464 -1.676 7.816 1.00 96.56 96 THR A CA 1
ATOM 757 C C . THR A 1 96 ? 0.947 -2.319 6.531 1.00 96.56 96 THR A C 1
ATOM 759 O O . THR A 1 96 ? -0.260 -2.503 6.393 1.00 96.56 96 THR A O 1
ATOM 762 N N . VAL A 1 97 ? 1.852 -2.647 5.603 1.00 97.62 97 VAL A N 1
ATOM 763 C CA . VAL A 1 97 ? 1.536 -3.161 4.257 1.00 97.62 97 VAL A CA 1
ATOM 764 C C . VAL A 1 97 ? 1.822 -4.663 4.176 1.00 97.62 97 VAL A C 1
ATOM 766 O O . VAL A 1 97 ? 2.906 -5.113 4.548 1.00 97.62 97 VAL A O 1
ATOM 769 N N . HIS A 1 98 ? 0.862 -5.429 3.655 1.00 97.06 98 HIS A N 1
ATOM 770 C CA . HIS A 1 98 ? 0.887 -6.895 3.571 1.00 97.06 98 HIS A CA 1
ATOM 771 C C . HIS A 1 98 ? 0.470 -7.385 2.183 1.00 97.06 98 HIS A C 1
ATOM 773 O O . HIS A 1 98 ? -0.264 -6.690 1.486 1.00 97.06 98 HIS A O 1
ATOM 779 N N . GLY A 1 99 ? 0.880 -8.600 1.810 1.00 93.81 99 GLY A N 1
ATOM 780 C CA . GLY A 1 99 ? 0.386 -9.297 0.611 1.00 93.81 99 GLY A CA 1
ATOM 781 C C . GLY A 1 99 ? 1.083 -8.952 -0.710 1.00 93.81 99 GLY A C 1
ATOM 782 O O . GLY A 1 99 ? 0.776 -9.569 -1.722 1.00 93.81 99 GLY A O 1
ATOM 783 N N . LEU A 1 100 ? 2.028 -8.009 -0.709 1.00 93.38 100 LEU A N 1
ATOM 784 C CA . LEU A 1 100 ? 2.853 -7.719 -1.884 1.00 93.38 100 LEU A CA 1
ATOM 785 C C . LEU A 1 100 ? 3.986 -8.742 -2.051 1.00 93.38 100 LEU A C 1
ATOM 787 O O . LEU A 1 100 ? 4.510 -9.209 -1.033 1.00 93.38 100 LEU A O 1
ATOM 791 N N . PRO A 1 101 ? 4.402 -9.033 -3.299 1.00 90.12 101 PRO A N 1
ATOM 792 C CA . PRO A 1 101 ? 5.602 -9.814 -3.554 1.00 90.12 101 PRO A CA 1
ATOM 793 C C . PRO A 1 101 ? 6.837 -9.067 -3.043 1.00 90.12 101 PRO A C 1
ATOM 795 O O . PRO A 1 101 ? 6.939 -7.840 -3.137 1.00 90.12 101 PRO A O 1
ATOM 798 N N . LYS A 1 102 ? 7.756 -9.831 -2.460 1.00 89.56 102 LYS A N 1
ATOM 799 C CA . LYS A 1 102 ? 9.012 -9.377 -1.859 1.00 89.56 102 LYS A CA 1
ATOM 800 C C . LYS A 1 102 ? 10.117 -10.358 -2.270 1.00 89.56 102 LYS A C 1
ATOM 802 O O . LYS A 1 102 ? 9.769 -11.513 -2.535 1.00 89.56 102 LYS A O 1
ATOM 807 N N . PRO A 1 103 ? 11.382 -9.914 -2.337 1.00 85.31 103 PRO A N 1
ATOM 808 C CA . PRO A 1 103 ? 12.513 -10.810 -2.557 1.00 85.31 103 PRO A CA 1
ATOM 809 C C . PRO A 1 103 ? 12.693 -11.823 -1.419 1.00 85.31 103 PRO A C 1
ATOM 811 O O . PRO A 1 103 ? 12.195 -11.564 -0.295 1.00 85.31 103 PRO A O 1
#